Protein AF-A0AAE1M9F5-F1 (afdb_monomer_lite)

Secondary structure (DSSP, 8-state):
--------------SSPPPSEEEE--TT-SS-EEEEGGGGTEEEEE---GGGTTS-GGG---S-EEEEE-S-HHHHTTSPP-

pLDDT: mean 73.05, std 16.72, range [33.25, 92.69]

Organism: NCBI:txid499986

Sequence (82 aa):
MFLCSFGIHQLVVSPFPPADKIGINSVQREAEEIIPMKQIKMDCVPYIPLEDRESQVDRVKSQIYILRCTQRRSALKHLKEI

Foldseek 3Di:
DDDDDDDPPPFDQDLDFDDQWDWDDDPPDPDTDIGGCVVVQKDKAADDDPVCPPPPPPPDSHSGIDIDRNDDPVVCVPDDDD

InterPro domains:
  IPR039313 Protein HEAT INTOLERANT 4 [PTHR33704] (12-81)

Radius of gyration: 16.72 Å; chains: 1; bounding box: 39×42×39 Å

Structure (mmCIF, N/CA/C/O backbone):
data_AF-A0AAE1M9F5-F1
#
_entry.id   AF-A0AAE1M9F5-F1
#
loop_
_atom_site.group_PDB
_atom_site.id
_atom_site.type_symbol
_atom_site.label_atom_id
_atom_site.label_alt_id
_atom_site.label_comp_id
_atom_site.label_asym_id
_atom_site.label_entity_id
_atom_site.label_seq_id
_atom_site.pdbx_PDB_ins_code
_atom_site.Cartn_x
_atom_site.Cartn_y
_atom_site.Cartn_z
_atom_site.occupancy
_atom_site.B_iso_or_equiv
_atom_site.auth_seq_id
_atom_site.auth_comp_id
_atom_site.auth_asym_id
_atom_site.auth_atom_id
_atom_site.pdbx_PDB_model_num
ATOM 1 N N . MET A 1 1 ? 12.825 31.165 12.685 1.00 33.25 1 MET A N 1
ATOM 2 C CA . MET A 1 1 ? 11.985 31.915 11.731 1.00 33.25 1 MET A CA 1
ATOM 3 C C . MET A 1 1 ? 11.942 31.097 10.457 1.00 33.25 1 MET A C 1
ATOM 5 O O . MET A 1 1 ? 12.992 30.711 9.966 1.00 33.25 1 MET A O 1
ATOM 9 N N . PHE A 1 2 ? 10.737 30.691 10.071 1.00 36.06 2 PHE A N 1
ATOM 10 C CA . PHE A 1 2 ? 10.440 29.753 8.992 1.00 36.06 2 PHE A CA 1
ATOM 11 C C . PHE A 1 2 ? 10.892 30.280 7.632 1.00 36.06 2 PHE A C 1
ATOM 13 O O . PHE A 1 2 ? 10.742 31.471 7.387 1.00 36.06 2 PHE A O 1
ATOM 20 N N . LEU A 1 3 ? 11.341 29.378 6.755 1.00 33.84 3 LEU A N 1
ATOM 21 C CA . LEU A 1 3 ? 10.771 29.168 5.415 1.00 33.84 3 LEU A CA 1
ATOM 22 C C . LEU A 1 3 ? 11.598 28.106 4.675 1.00 33.84 3 LEU A C 1
ATOM 24 O O . LEU A 1 3 ? 12.730 28.355 4.278 1.00 33.84 3 LEU A O 1
ATOM 28 N N . CYS A 1 4 ? 11.009 26.932 4.452 1.00 33.38 4 CYS A N 1
ATOM 29 C CA . CYS A 1 4 ? 11.269 26.190 3.226 1.00 33.38 4 CYS A CA 1
ATOM 30 C C . CYS A 1 4 ? 9.910 25.827 2.631 1.00 33.38 4 CYS A C 1
ATOM 32 O O . CYS A 1 4 ? 9.024 25.313 3.315 1.00 33.38 4 CYS A O 1
ATOM 34 N N . SER A 1 5 ? 9.740 26.264 1.396 1.00 40.28 5 SER A N 1
ATOM 35 C CA . SER A 1 5 ? 8.488 26.483 0.695 1.00 40.28 5 SER A CA 1
ATOM 36 C C . SER A 1 5 ? 7.788 25.189 0.277 1.00 40.28 5 SER A C 1
ATOM 38 O O . SER A 1 5 ? 8.436 24.239 -0.144 1.00 40.28 5 SER A O 1
ATOM 40 N N . PHE A 1 6 ? 6.453 25.208 0.362 1.00 44.34 6 PHE A N 1
ATOM 41 C CA . PHE A 1 6 ? 5.485 24.420 -0.414 1.00 44.34 6 PHE A CA 1
ATOM 42 C C . PHE A 1 6 ? 5.946 23.033 -0.900 1.00 44.34 6 PHE A C 1
ATOM 44 O O . PHE A 1 6 ? 6.272 22.837 -2.070 1.00 44.34 6 PHE A O 1
ATOM 51 N N . GLY A 1 7 ? 5.857 22.036 -0.016 1.00 42.22 7 GLY A N 1
ATOM 52 C CA . GLY A 1 7 ? 5.709 20.649 -0.448 1.00 42.22 7 GLY A CA 1
ATOM 53 C C . GLY A 1 7 ? 4.316 20.468 -1.047 1.00 42.22 7 GLY A C 1
ATOM 54 O O . GLY A 1 7 ? 3.317 20.552 -0.332 1.00 42.22 7 GLY A O 1
ATOM 55 N N . ILE A 1 8 ? 4.228 20.249 -2.358 1.00 37.00 8 ILE A N 1
ATOM 56 C CA . ILE A 1 8 ? 2.975 19.837 -2.992 1.00 37.00 8 ILE A CA 1
ATOM 57 C C . ILE A 1 8 ? 2.717 18.398 -2.533 1.00 37.00 8 ILE A C 1
ATOM 59 O O . ILE A 1 8 ? 3.247 17.444 -3.098 1.00 37.00 8 ILE A O 1
ATOM 63 N N . HIS A 1 9 ? 1.939 18.223 -1.467 1.00 43.28 9 HIS A N 1
ATOM 64 C CA . HIS A 1 9 ? 1.414 16.912 -1.105 1.00 43.28 9 HIS A CA 1
ATOM 65 C C . HIS A 1 9 ? 0.272 16.589 -2.069 1.00 43.28 9 HIS A C 1
ATOM 67 O O . HIS A 1 9 ? -0.865 17.011 -1.866 1.00 43.28 9 HIS A O 1
ATOM 73 N N . GLN A 1 10 ? 0.578 15.874 -3.152 1.00 42.28 10 GLN A N 1
ATOM 74 C CA . GLN A 1 10 ? -0.450 15.372 -4.056 1.00 42.28 10 GLN A CA 1
ATOM 75 C C . GLN A 1 10 ? -1.214 14.241 -3.360 1.00 42.28 10 GLN A C 1
ATOM 77 O O . GLN A 1 10 ? -0.798 13.085 -3.350 1.00 42.28 10 GLN A O 1
ATOM 82 N N . LEU A 1 11 ? -2.333 14.601 -2.736 1.00 53.59 11 LEU A N 1
ATOM 83 C CA . LEU A 1 11 ? -3.291 13.660 -2.173 1.00 53.59 11 LEU A CA 1
ATOM 84 C C . LEU A 1 11 ? -4.244 13.232 -3.290 1.00 53.59 11 LEU A C 1
ATOM 86 O O . LEU A 1 11 ? -5.099 14.003 -3.723 1.00 53.59 11 LEU A O 1
ATOM 90 N N . VAL A 1 12 ? -4.090 12.002 -3.778 1.00 53.12 12 VAL A N 1
ATOM 91 C CA . VAL A 1 12 ? -5.082 11.389 -4.668 1.00 53.12 12 VAL A CA 1
ATOM 92 C C . VAL A 1 12 ? -6.279 10.987 -3.810 1.00 53.12 12 VAL A C 1
ATOM 94 O O . VAL A 1 12 ? -6.233 9.982 -3.103 1.00 53.12 12 VAL A O 1
ATOM 97 N N . VAL A 1 13 ? -7.342 11.793 -3.843 1.00 56.72 13 VAL A N 1
ATOM 98 C CA . VAL A 1 13 ? -8.620 11.452 -3.205 1.00 56.72 13 VAL A CA 1
ATOM 99 C C . VAL A 1 13 ? -9.342 10.471 -4.124 1.00 56.72 13 VAL A C 1
ATOM 101 O O . VAL A 1 13 ? -9.921 10.863 -5.134 1.00 56.72 13 VAL A O 1
ATOM 104 N N . SER A 1 14 ? -9.266 9.181 -3.799 1.00 60.50 14 SER A N 1
ATOM 105 C CA . SER A 1 14 ? -9.953 8.115 -4.529 1.00 60.50 14 SER A CA 1
ATOM 106 C C . SER A 1 14 ? -10.944 7.406 -3.601 1.00 60.50 14 SER A C 1
ATOM 108 O O . SER A 1 14 ? -10.577 7.058 -2.476 1.00 60.50 14 SER A O 1
ATOM 110 N N . PRO A 1 15 ? -12.189 7.140 -4.046 1.00 64.88 15 PRO A N 1
ATOM 111 C CA . PRO A 1 15 ? -13.138 6.336 -3.275 1.00 64.88 15 PRO A CA 1
ATOM 112 C C . PRO A 1 15 ? -12.726 4.856 -3.191 1.00 64.88 15 PRO A C 1
ATOM 114 O O . PRO A 1 15 ? -13.255 4.120 -2.359 1.00 64.88 15 PRO A O 1
ATOM 117 N N . PHE A 1 16 ? -11.785 4.425 -4.033 1.00 65.88 16 PHE A N 1
ATOM 118 C CA . PHE A 1 16 ? -11.270 3.060 -4.097 1.00 65.88 16 PHE A CA 1
ATOM 119 C C . PHE A 1 16 ? -9.780 3.025 -3.740 1.00 65.88 16 PHE A C 1
ATOM 121 O O . PHE A 1 16 ? -9.075 4.008 -4.001 1.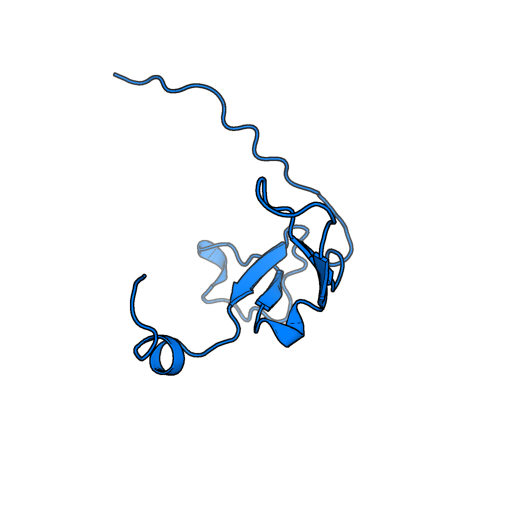00 65.88 16 PHE A O 1
ATOM 128 N N . PRO A 1 17 ? -9.279 1.914 -3.172 1.00 65.56 17 PRO A N 1
ATOM 129 C CA . PRO A 1 17 ? -7.855 1.762 -2.919 1.00 65.56 17 PRO A CA 1
ATOM 130 C C . PRO A 1 17 ? -7.048 1.962 -4.216 1.00 65.56 17 PRO A C 1
ATOM 132 O O . PRO A 1 17 ? -7.514 1.580 -5.294 1.00 65.56 17 PRO A O 1
ATOM 135 N N . PRO A 1 18 ? -5.858 2.580 -4.132 1.00 74.75 18 PRO A N 1
ATOM 136 C CA . PRO A 1 18 ? -4.973 2.759 -5.279 1.00 74.75 18 PRO A CA 1
ATOM 137 C C . PRO A 1 18 ? -4.481 1.409 -5.837 1.00 74.75 18 PRO A C 1
ATOM 139 O O . PRO A 1 18 ? -4.666 0.360 -5.219 1.00 74.75 18 PRO A O 1
ATOM 142 N N . ALA A 1 19 ? -3.878 1.446 -7.030 1.00 80.06 19 ALA A N 1
ATOM 143 C CA . ALA A 1 19 ? -3.459 0.261 -7.782 1.00 80.06 19 ALA A CA 1
ATOM 144 C C . ALA A 1 19 ? -2.586 -0.706 -6.961 1.00 80.06 19 ALA A C 1
ATOM 146 O O . ALA A 1 19 ? -1.783 -0.273 -6.144 1.00 80.06 19 ALA A O 1
ATOM 147 N N . ASP A 1 20 ? -2.702 -2.011 -7.232 1.00 86.31 20 ASP A N 1
ATOM 148 C CA . ASP A 1 20 ? -2.011 -3.115 -6.542 1.00 86.31 20 ASP A CA 1
ATOM 149 C C . ASP A 1 20 ? -0.547 -3.331 -6.996 1.00 86.31 20 ASP A C 1
ATOM 151 O O . ASP A 1 20 ? 0.168 -4.206 -6.487 1.00 86.31 20 ASP A O 1
ATOM 155 N N . LYS A 1 21 ? -0.088 -2.508 -7.940 1.00 90.50 21 LYS A N 1
ATOM 156 C CA . LYS A 1 21 ? 1.244 -2.535 -8.546 1.00 90.50 21 LYS A CA 1
ATOM 157 C C . LYS A 1 21 ? 1.945 -1.202 -8.330 1.00 90.50 21 LYS A C 1
ATOM 159 O O . LYS A 1 21 ? 1.306 -0.153 -8.345 1.00 90.50 21 LYS A O 1
ATOM 164 N N . ILE A 1 22 ? 3.262 -1.256 -8.178 1.00 89.12 22 ILE A N 1
ATOM 165 C CA . ILE A 1 22 ? 4.127 -0.085 -8.079 1.00 89.12 22 ILE A CA 1
ATOM 166 C C . ILE A 1 22 ? 5.091 -0.058 -9.264 1.00 89.12 22 ILE A C 1
ATOM 168 O O . ILE A 1 22 ? 5.712 -1.072 -9.587 1.00 89.12 22 ILE A O 1
ATOM 172 N N . GLY A 1 23 ? 5.181 1.099 -9.913 1.00 89.06 23 GLY A N 1
ATOM 173 C CA . GLY A 1 23 ? 6.194 1.393 -10.917 1.00 89.06 23 GLY A CA 1
ATOM 174 C C . GLY A 1 23 ? 7.460 1.906 -10.244 1.00 89.06 23 GLY A C 1
ATOM 175 O O . GLY A 1 23 ? 7.416 2.876 -9.487 1.00 89.06 23 GLY A O 1
ATOM 176 N N . ILE A 1 24 ? 8.586 1.241 -10.482 1.00 87.75 24 ILE A N 1
ATOM 177 C CA . ILE A 1 24 ? 9.901 1.666 -10.013 1.00 87.75 24 ILE A CA 1
ATOM 178 C C . ILE A 1 24 ? 10.665 2.213 -11.212 1.00 87.75 2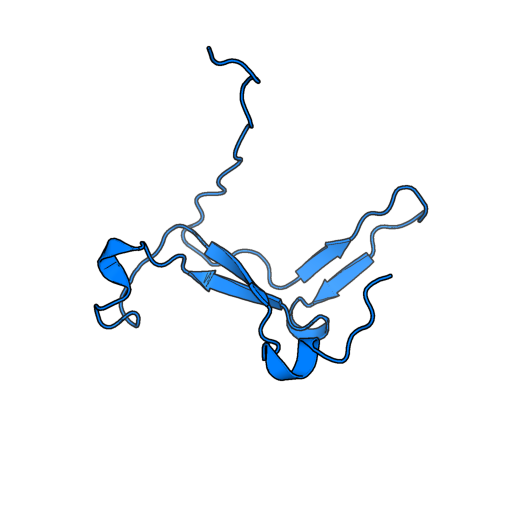4 ILE A C 1
ATOM 180 O O . ILE A 1 24 ? 11.047 1.472 -12.118 1.00 87.75 24 ILE A O 1
ATOM 184 N N . ASN A 1 25 ? 10.913 3.521 -11.187 1.00 88.06 25 ASN A N 1
ATOM 185 C CA . ASN A 1 25 ? 11.777 4.198 -12.141 1.00 88.06 25 ASN A CA 1
ATOM 186 C C . ASN A 1 25 ? 13.087 4.581 -11.437 1.00 88.06 25 ASN A C 1
ATOM 188 O O . ASN A 1 25 ? 13.073 5.189 -10.366 1.00 88.06 25 ASN A O 1
ATOM 192 N N . SER A 1 26 ? 14.218 4.184 -12.017 1.00 81.38 26 SER A N 1
ATOM 193 C CA . SER A 1 26 ? 15.547 4.563 -11.545 1.00 81.38 26 SER A CA 1
ATOM 194 C C . SER A 1 26 ? 16.259 5.309 -12.656 1.00 81.38 26 SER A C 1
ATOM 196 O O . SER A 1 26 ? 16.251 4.859 -13.796 1.00 81.38 26 SER A O 1
ATOM 198 N N . VAL A 1 27 ? 16.965 6.383 -12.300 1.00 84.94 27 VAL A N 1
ATOM 199 C CA . VAL A 1 27 ? 17.805 7.162 -13.229 1.00 84.94 27 VAL A CA 1
ATOM 200 C C . VAL A 1 27 ? 18.835 6.277 -13.950 1.00 84.94 27 VAL A C 1
ATOM 202 O O . VAL A 1 27 ? 19.287 6.605 -15.040 1.00 84.94 27 VAL A O 1
ATOM 205 N N . GLN A 1 28 ? 19.204 5.141 -13.350 1.00 76.81 28 GLN A N 1
ATOM 206 C CA . GLN A 1 28 ? 20.199 4.208 -13.879 1.00 76.81 28 GLN A CA 1
ATOM 207 C C . GLN A 1 28 ? 19.606 3.070 -14.724 1.00 76.81 28 GLN A C 1
ATOM 209 O O . GLN A 1 28 ? 20.368 2.262 -15.254 1.00 76.81 28 GLN A O 1
ATOM 214 N N . ARG A 1 29 ? 18.277 2.947 -14.829 1.00 73.00 29 ARG A N 1
ATOM 215 C CA . ARG A 1 29 ? 17.620 1.886 -15.605 1.00 73.00 29 ARG A CA 1
ATOM 216 C C . ARG A 1 29 ? 16.847 2.464 -16.783 1.00 73.00 29 ARG A C 1
ATOM 218 O O . ARG A 1 29 ? 16.173 3.474 -16.659 1.00 73.00 29 ARG A O 1
ATOM 225 N N . GLU A 1 30 ? 16.935 1.769 -17.913 1.00 74.69 30 GLU A N 1
ATOM 226 C CA . GLU A 1 30 ? 16.339 2.186 -19.188 1.00 74.69 30 GLU A CA 1
ATOM 227 C C . GLU A 1 30 ? 14.810 2.013 -19.226 1.00 74.69 30 GLU A C 1
ATOM 229 O O . GLU A 1 30 ? 14.124 2.757 -19.922 1.00 74.69 30 GLU A O 1
ATOM 234 N N . ALA A 1 31 ? 14.261 1.070 -18.450 1.00 83.81 31 ALA A N 1
ATOM 235 C CA . ALA A 1 31 ? 12.832 0.767 -18.420 1.00 83.81 31 ALA A CA 1
ATOM 236 C C . ALA A 1 31 ? 12.257 0.801 -16.998 1.00 83.81 31 ALA A C 1
ATOM 238 O O . ALA A 1 31 ? 12.907 0.386 -16.034 1.00 83.81 31 ALA A O 1
ATOM 239 N N . GLU A 1 32 ? 11.012 1.267 -16.895 1.00 86.88 32 GLU A N 1
ATOM 240 C CA . GLU A 1 32 ? 10.219 1.205 -15.669 1.00 86.88 32 GLU A CA 1
ATOM 241 C C . GLU A 1 32 ? 9.898 -0.253 -15.318 1.00 86.88 32 GLU A C 1
ATOM 243 O O . GLU A 1 32 ? 9.383 -1.013 -16.142 1.00 86.88 32 GLU A O 1
ATOM 248 N N . GLU A 1 33 ? 10.187 -0.646 -14.077 1.00 89.12 33 GLU A N 1
ATOM 249 C CA . GLU A 1 33 ? 9.842 -1.969 -13.568 1.00 89.12 33 GLU A CA 1
ATOM 250 C C . GLU A 1 33 ? 8.529 -1.889 -12.784 1.00 89.12 33 GLU A C 1
ATOM 252 O O . GLU A 1 33 ? 8.470 -1.286 -11.713 1.00 89.12 33 GLU A O 1
ATOM 257 N N . ILE A 1 34 ? 7.471 -2.507 -13.310 1.00 90.19 34 ILE A N 1
ATOM 258 C CA . ILE A 1 34 ? 6.163 -2.557 -12.650 1.00 90.19 34 ILE A CA 1
ATOM 259 C C . ILE A 1 34 ? 6.040 -3.880 -11.895 1.00 90.19 34 ILE A C 1
ATOM 261 O O . ILE A 1 34 ? 5.918 -4.941 -12.510 1.00 90.19 34 ILE A O 1
ATOM 265 N N . ILE A 1 35 ? 6.012 -3.821 -10.563 1.00 92.00 35 ILE A N 1
ATOM 266 C CA . ILE A 1 35 ? 5.923 -5.004 -9.697 1.00 92.00 35 ILE A CA 1
ATOM 267 C C . ILE A 1 35 ? 4.678 -4.983 -8.805 1.00 92.00 35 ILE A C 1
ATOM 269 O O . ILE A 1 35 ? 4.276 -3.923 -8.321 1.00 92.00 35 ILE A O 1
ATOM 273 N N . PRO A 1 36 ? 4.052 -6.143 -8.532 1.00 92.69 36 PRO A N 1
ATOM 274 C CA . PRO A 1 36 ? 2.981 -6.237 -7.545 1.00 92.69 36 PRO A CA 1
ATOM 275 C C . PRO A 1 36 ? 3.492 -5.860 -6.150 1.00 92.69 36 PRO A C 1
ATOM 277 O O . PRO A 1 36 ? 4.488 -6.411 -5.679 1.00 92.69 36 PRO A O 1
ATOM 280 N N . MET A 1 37 ? 2.780 -4.990 -5.432 1.00 91.75 37 MET A N 1
ATOM 281 C CA . MET A 1 37 ? 3.212 -4.524 -4.103 1.00 91.75 37 MET A CA 1
ATOM 282 C C . MET A 1 37 ? 3.388 -5.671 -3.098 1.00 91.75 37 MET A C 1
ATOM 284 O O . MET A 1 37 ? 4.313 -5.666 -2.283 1.00 91.75 37 MET A O 1
ATOM 288 N N . LYS A 1 38 ? 2.567 -6.721 -3.219 1.00 89.25 38 LYS A N 1
ATOM 289 C CA . LYS A 1 38 ? 2.671 -7.929 -2.387 1.00 89.25 38 LYS A CA 1
ATOM 290 C C . LYS A 1 38 ? 4.023 -8.633 -2.524 1.00 89.25 38 LYS A C 1
ATOM 292 O O . LYS A 1 38 ? 4.519 -9.171 -1.536 1.00 89.25 38 LYS A O 1
ATOM 297 N N . GLN A 1 39 ? 4.636 -8.607 -3.711 1.00 90.69 39 GLN A N 1
ATOM 298 C CA . GLN A 1 39 ? 5.935 -9.240 -3.961 1.00 90.69 39 GLN A CA 1
ATOM 299 C C . GLN A 1 39 ? 7.057 -8.564 -3.163 1.00 90.69 39 GLN A C 1
ATOM 301 O O . GLN A 1 39 ? 7.957 -9.239 -2.669 1.00 90.69 39 GLN A O 1
ATOM 306 N N . ILE A 1 40 ? 6.959 -7.249 -2.962 1.00 90.94 40 ILE A N 1
ATOM 307 C CA . ILE A 1 40 ? 7.912 -6.458 -2.171 1.00 90.94 40 ILE A CA 1
ATOM 308 C C . ILE A 1 40 ? 7.460 -6.223 -0.725 1.00 90.94 40 ILE A C 1
ATOM 310 O O . ILE A 1 40 ? 8.011 -5.368 -0.038 1.00 90.94 40 ILE A O 1
ATOM 314 N N . LYS A 1 41 ? 6.479 -6.994 -0.233 1.00 91.00 41 LYS A N 1
ATOM 315 C CA . LYS A 1 41 ? 5.947 -6.897 1.140 1.00 91.00 41 LYS A CA 1
ATOM 316 C C . LYS A 1 41 ? 5.440 -5.490 1.489 1.00 91.00 41 LYS A C 1
ATOM 318 O O . LYS A 1 41 ? 5.615 -5.015 2.614 1.00 91.00 41 LYS A O 1
ATOM 323 N N . MET A 1 42 ? 4.792 -4.845 0.527 1.00 91.38 42 MET A N 1
ATOM 324 C CA . MET A 1 42 ? 4.079 -3.583 0.698 1.00 91.38 42 MET A CA 1
ATOM 325 C C . MET A 1 42 ? 2.584 -3.794 0.449 1.00 91.38 42 MET A C 1
ATOM 327 O O . MET A 1 42 ? 2.191 -4.712 -0.272 1.00 91.38 42 MET A O 1
ATOM 331 N N . ASP A 1 43 ? 1.752 -2.957 1.060 1.00 89.31 43 ASP A N 1
ATOM 332 C CA . ASP A 1 43 ? 0.300 -2.980 0.885 1.00 89.31 43 ASP A CA 1
ATOM 333 C C . ASP A 1 43 ? -0.298 -1.577 1.043 1.00 89.31 43 ASP A C 1
ATOM 335 O O . ASP A 1 43 ? 0.246 -0.747 1.778 1.00 89.31 43 ASP A O 1
ATOM 339 N N . CYS A 1 44 ? -1.415 -1.312 0.369 1.00 85.69 44 CYS A N 1
ATOM 340 C CA . CYS A 1 44 ? -2.152 -0.059 0.495 1.00 85.69 44 CYS A CA 1
ATOM 341 C C . CYS A 1 44 ? -3.260 -0.222 1.530 1.00 85.69 44 CYS A C 1
ATOM 343 O O . CYS A 1 44 ? -4.254 -0.902 1.298 1.00 85.69 44 CYS A O 1
ATOM 345 N N . VAL A 1 45 ? -3.094 0.431 2.676 1.00 82.06 45 VAL A N 1
ATOM 346 C CA . VAL A 1 45 ? -4.030 0.344 3.801 1.00 82.06 45 VAL A CA 1
ATOM 347 C C . VAL A 1 45 ? -4.716 1.691 4.023 1.00 82.06 45 VAL A C 1
ATOM 349 O O . VAL A 1 45 ? -4.094 2.729 3.780 1.00 82.06 45 VAL A O 1
ATOM 352 N N . PRO A 1 46 ? -5.981 1.721 4.475 1.00 82.75 46 PRO A N 1
ATOM 353 C CA . PRO A 1 46 ? -6.641 2.974 4.818 1.00 82.75 46 PRO A CA 1
ATOM 354 C C . PRO A 1 46 ? -5.848 3.713 5.904 1.00 82.75 46 PRO A C 1
ATOM 356 O O . PRO A 1 46 ? -5.362 3.111 6.865 1.00 82.75 46 PRO A O 1
ATOM 359 N N . TYR A 1 47 ? -5.702 5.028 5.748 1.00 81.88 47 TYR A N 1
ATOM 360 C CA . TYR A 1 47 ? -5.146 5.878 6.794 1.00 81.88 47 TYR A CA 1
ATOM 361 C C . TYR A 1 47 ? -6.117 5.939 7.974 1.00 81.88 47 TYR A C 1
ATOM 363 O O . TYR A 1 47 ? -7.313 6.162 7.780 1.00 81.88 47 TYR A O 1
ATOM 371 N N . ILE A 1 48 ? -5.590 5.770 9.186 1.00 80.19 48 ILE A N 1
ATOM 372 C CA . ILE A 1 48 ? -6.344 5.872 10.438 1.00 80.19 48 ILE A CA 1
ATOM 373 C C . ILE A 1 48 ? -5.821 7.113 11.168 1.00 80.19 48 ILE A C 1
ATOM 375 O O . ILE A 1 48 ? -4.638 7.109 11.556 1.00 80.19 48 ILE A O 1
ATOM 379 N N . PRO A 1 49 ? -6.650 8.162 11.330 1.00 79.62 49 PRO A N 1
ATOM 380 C CA . PRO A 1 49 ? -6.305 9.346 12.112 1.00 79.62 49 PRO A CA 1
ATOM 381 C C . PRO A 1 49 ? -5.825 8.971 13.512 1.00 79.62 49 PRO A C 1
ATOM 383 O O . PRO A 1 49 ? -6.223 7.941 14.054 1.00 79.62 49 PRO A O 1
ATOM 386 N N . LEU A 1 50 ? -4.927 9.774 14.088 1.00 80.25 50 LEU A N 1
ATOM 387 C CA . LEU A 1 50 ? -4.316 9.463 15.386 1.00 80.25 50 LEU A CA 1
ATOM 388 C C . LEU A 1 50 ? -5.372 9.333 16.484 1.00 80.25 50 LEU A C 1
ATOM 390 O O . LEU A 1 50 ? -5.262 8.466 17.345 1.00 80.25 50 LEU A O 1
ATOM 394 N N . GLU A 1 51 ? -6.392 10.172 16.383 1.00 78.81 51 GLU A N 1
ATOM 395 C CA . GLU A 1 51 ? -7.530 10.317 17.277 1.00 78.81 51 GLU A CA 1
ATOM 396 C C . GLU A 1 51 ? -8.409 9.057 17.277 1.00 78.81 51 GLU A C 1
ATOM 398 O O . GLU A 1 51 ? -8.970 8.690 18.305 1.00 78.81 51 GLU A O 1
ATOM 403 N N . ASP A 1 52 ? -8.457 8.348 16.147 1.00 74.62 52 ASP A N 1
ATOM 404 C CA . ASP A 1 52 ? -9.334 7.196 15.935 1.00 74.62 52 ASP A CA 1
ATOM 405 C C . ASP A 1 52 ? -8.634 5.849 16.170 1.00 74.62 52 ASP A C 1
ATOM 407 O O . ASP A 1 52 ? -9.281 4.801 16.093 1.00 74.62 52 ASP A O 1
ATOM 411 N N . ARG A 1 53 ? -7.324 5.839 16.471 1.00 72.69 53 ARG A N 1
ATOM 412 C CA . ARG A 1 53 ? -6.511 4.609 16.608 1.00 72.69 53 ARG A CA 1
ATOM 413 C C . ARG A 1 53 ? -6.958 3.673 17.730 1.00 72.69 53 ARG A C 1
ATOM 415 O O . ARG A 1 53 ? -6.603 2.496 17.690 1.00 72.69 53 ARG A O 1
ATOM 422 N N . GLU A 1 54 ? -7.692 4.184 18.714 1.00 70.38 54 GLU A N 1
ATOM 423 C CA . GLU A 1 54 ? -8.241 3.402 19.830 1.00 70.38 54 GLU A CA 1
ATOM 424 C C . GLU A 1 54 ? -9.664 2.886 19.557 1.00 70.38 54 GLU A C 1
ATOM 426 O O . GLU A 1 54 ? -10.135 1.966 20.227 1.00 70.38 54 GLU A O 1
ATOM 431 N N . SER A 1 55 ? -10.350 3.439 18.552 1.00 64.19 55 SER A N 1
ATOM 432 C CA . SER A 1 55 ? -11.671 2.978 18.121 1.00 64.19 55 SER A CA 1
ATOM 433 C C . SER A 1 55 ? -11.535 1.777 17.180 1.00 64.19 55 SER A C 1
ATOM 435 O O . SER A 1 55 ? -10.536 1.649 16.475 1.00 64.19 55 SER A O 1
ATOM 437 N N . GLN A 1 56 ? -12.508 0.855 17.174 1.00 58.91 56 GLN A N 1
ATOM 438 C CA . GLN A 1 56 ? -12.468 -0.332 16.308 1.00 58.91 56 GLN A CA 1
ATOM 439 C C . GLN A 1 56 ? -12.367 0.075 14.826 1.00 58.91 56 GLN A C 1
ATOM 441 O O . GLN A 1 56 ? -13.349 0.439 14.179 1.00 58.91 56 GLN A O 1
ATOM 446 N N . VAL A 1 57 ? -11.138 -0.019 14.320 1.00 59.31 57 VAL A N 1
ATOM 447 C CA . VAL A 1 57 ? -10.640 0.442 13.018 1.00 59.31 57 VAL A CA 1
ATOM 448 C C . VAL A 1 57 ? -11.379 -0.167 11.821 1.00 59.31 57 VAL A C 1
ATOM 450 O O . VAL A 1 57 ? -11.391 0.421 10.740 1.00 59.31 57 VAL A O 1
ATOM 453 N N . ASP A 1 58 ? -12.052 -1.305 12.007 1.00 59.25 58 ASP A N 1
ATOM 454 C CA . ASP A 1 58 ? -12.687 -2.085 10.936 1.00 59.25 58 ASP A CA 1
ATOM 455 C C . ASP A 1 58 ? -13.807 -1.341 10.179 1.00 59.25 58 ASP A C 1
ATOM 457 O O . ASP A 1 58 ? -14.286 -1.826 9.154 1.00 59.25 58 ASP A O 1
ATOM 461 N N . ARG A 1 59 ? -14.244 -0.164 10.654 1.00 58.44 59 ARG A N 1
ATOM 462 C CA . ARG A 1 59 ? -15.348 0.614 10.058 1.00 58.44 59 ARG A CA 1
ATOM 463 C C . ARG A 1 59 ? -14.956 1.982 9.500 1.00 58.44 59 A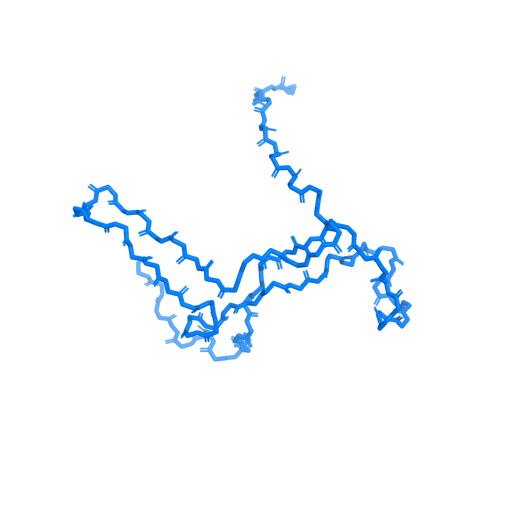RG A C 1
ATOM 465 O O . ARG A 1 59 ? -15.838 2.704 9.031 1.00 58.44 59 ARG A O 1
ATOM 472 N N . VAL A 1 60 ? -13.678 2.360 9.525 1.00 62.22 60 VAL A N 1
ATOM 473 C CA . VAL A 1 60 ? -13.268 3.682 9.033 1.00 62.22 60 VAL A CA 1
ATOM 474 C C . VAL A 1 60 ? -13.327 3.696 7.501 1.00 62.22 60 VAL A C 1
ATOM 476 O O . VAL A 1 60 ? -12.489 3.110 6.817 1.00 62.22 60 VAL A O 1
ATOM 479 N N . LYS A 1 61 ? -14.336 4.376 6.938 1.00 62.50 61 LYS A N 1
ATOM 480 C CA . LYS A 1 61 ? -14.373 4.734 5.511 1.00 62.50 61 LYS A CA 1
ATOM 481 C C . LYS A 1 61 ? -13.349 5.840 5.250 1.00 62.50 61 LYS A C 1
ATOM 483 O O . LYS A 1 61 ? -13.698 7.019 5.205 1.00 62.50 61 LYS A O 1
ATOM 488 N N . SER A 1 62 ? -12.087 5.463 5.086 1.00 66.62 62 SER A N 1
ATOM 489 C CA . SER A 1 62 ? -11.026 6.406 4.739 1.00 66.62 62 SER A CA 1
ATOM 490 C C . SER A 1 62 ? -11.016 6.683 3.237 1.00 66.62 62 SER A C 1
ATOM 492 O O . SER A 1 62 ? -10.998 5.766 2.422 1.00 66.62 62 SER A O 1
ATOM 494 N N . GLN A 1 63 ? -10.980 7.963 2.870 1.00 72.38 63 GLN A N 1
ATOM 495 C CA . GLN A 1 63 ? -10.709 8.409 1.493 1.00 72.38 63 GLN A CA 1
ATOM 496 C C . GLN A 1 63 ? -9.200 8.526 1.209 1.00 72.38 63 GLN A C 1
ATOM 498 O O . GLN A 1 63 ? -8.791 8.891 0.110 1.00 72.38 63 GLN A O 1
ATOM 503 N N . ILE A 1 64 ? -8.373 8.246 2.222 1.00 79.94 64 ILE A N 1
ATOM 504 C CA . ILE A 1 64 ? -6.915 8.332 2.185 1.00 79.94 64 ILE A CA 1
ATOM 505 C C . ILE A 1 64 ? -6.357 6.935 2.433 1.00 79.94 64 ILE A C 1
ATOM 507 O O . ILE A 1 64 ? -6.734 6.272 3.401 1.00 79.94 64 ILE A O 1
ATOM 511 N N . TYR A 1 65 ? -5.422 6.524 1.583 1.00 81.38 65 TYR A N 1
ATOM 512 C CA . TYR A 1 65 ? -4.689 5.270 1.701 1.00 81.38 65 TYR A CA 1
ATOM 513 C C . TYR A 1 65 ? -3.198 5.566 1.826 1.00 81.38 65 TYR A C 1
ATOM 515 O O . TYR A 1 65 ? -2.683 6.491 1.199 1.00 81.38 65 TYR A O 1
ATOM 523 N N . ILE A 1 66 ? -2.504 4.773 2.635 1.00 84.69 66 ILE A N 1
ATOM 524 C CA . ILE A 1 66 ? -1.056 4.842 2.811 1.00 84.69 66 ILE A CA 1
ATOM 525 C C . ILE A 1 66 ? -0.416 3.536 2.364 1.00 84.69 66 ILE A C 1
ATOM 527 O O . ILE A 1 66 ? -0.967 2.451 2.560 1.00 84.69 66 ILE A O 1
ATOM 531 N N . LEU A 1 67 ? 0.780 3.642 1.795 1.00 86.56 67 LEU A N 1
ATOM 532 C CA . LEU A 1 67 ? 1.603 2.483 1.498 1.00 86.56 67 LEU A CA 1
ATOM 533 C C . LEU A 1 67 ? 2.318 2.037 2.780 1.00 86.56 67 LEU A C 1
ATOM 535 O O . LEU A 1 67 ? 3.043 2.814 3.403 1.00 86.56 67 LEU A O 1
ATOM 539 N N . ARG A 1 68 ? 2.116 0.786 3.191 1.00 85.62 68 ARG A N 1
ATOM 540 C CA . ARG A 1 68 ? 2.657 0.229 4.433 1.00 85.62 68 ARG A CA 1
ATOM 541 C C . ARG A 1 68 ? 3.477 -1.025 4.163 1.00 85.62 68 ARG A C 1
ATOM 543 O O . ARG A 1 68 ? 3.054 -1.904 3.422 1.00 85.62 68 ARG A O 1
ATOM 550 N N . CYS A 1 69 ? 4.617 -1.144 4.842 1.00 88.62 69 CYS A N 1
ATOM 551 C CA . CYS A 1 69 ? 5.365 -2.396 4.886 1.00 88.62 69 CYS A CA 1
ATOM 552 C C . CYS A 1 69 ? 4.604 -3.446 5.710 1.00 88.62 69 CYS A C 1
ATOM 554 O O . CYS A 1 69 ? 4.281 -3.222 6.880 1.00 88.62 69 CYS A O 1
ATOM 556 N N . THR A 1 70 ? 4.331 -4.601 5.107 1.00 88.62 70 THR A N 1
ATOM 557 C CA . THR A 1 70 ? 3.678 -5.743 5.763 1.00 88.62 70 THR A CA 1
ATOM 558 C C . THR A 1 70 ? 4.676 -6.677 6.447 1.00 88.62 70 THR A C 1
ATOM 560 O O . THR A 1 70 ? 4.283 -7.566 7.205 1.00 88.62 70 THR A O 1
ATOM 563 N N . GLN A 1 71 ? 5.982 -6.465 6.250 1.00 87.75 71 GLN A N 1
ATOM 564 C CA . GLN A 1 71 ? 7.018 -7.207 6.959 1.00 87.75 71 GLN A CA 1
ATOM 565 C C . GLN A 1 71 ? 7.058 -6.808 8.441 1.00 87.75 71 GLN A C 1
ATOM 567 O O . GLN A 1 71 ? 7.035 -5.633 8.810 1.00 87.75 71 GLN A O 1
ATOM 572 N N . A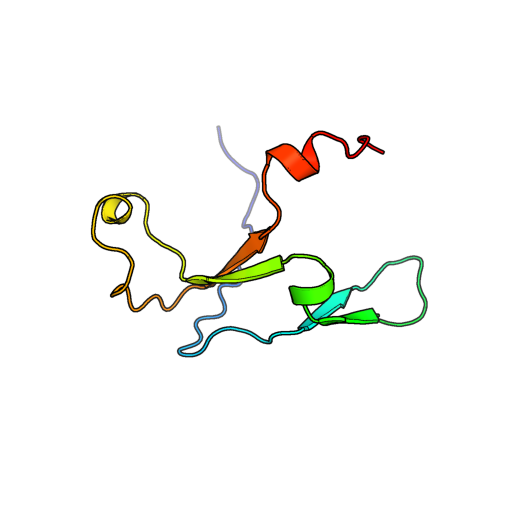RG A 1 72 ? 7.152 -7.806 9.326 1.00 83.81 72 ARG A N 1
ATOM 573 C CA . ARG A 1 72 ? 7.304 -7.559 10.765 1.00 83.81 72 ARG A CA 1
ATOM 574 C C . ARG A 1 72 ? 8.623 -6.839 11.032 1.00 83.81 72 ARG A C 1
ATOM 576 O O . ARG A 1 72 ? 9.651 -7.227 10.484 1.00 83.81 72 ARG A O 1
ATOM 583 N N . ARG A 1 73 ? 8.616 -5.880 11.966 1.00 81.25 73 ARG A N 1
ATOM 584 C CA . ARG A 1 73 ? 9.832 -5.166 12.403 1.00 81.25 73 ARG A CA 1
ATOM 585 C C . ARG A 1 73 ? 10.979 -6.112 12.766 1.00 81.25 73 ARG A C 1
ATOM 587 O O . ARG A 1 73 ? 12.112 -5.839 12.403 1.00 81.25 73 ARG A O 1
ATOM 594 N N . SER A 1 74 ? 10.696 -7.242 13.418 1.00 83.19 74 SER A N 1
ATOM 595 C CA . SER A 1 74 ? 11.713 -8.256 13.741 1.00 83.19 74 SER A CA 1
ATOM 596 C C . SER A 1 74 ? 12.409 -8.829 12.506 1.00 83.19 74 SER A C 1
ATOM 598 O O . SER A 1 74 ? 13.618 -9.010 12.525 1.00 83.19 74 SER A O 1
ATOM 600 N N . ALA A 1 75 ? 11.673 -9.049 11.418 1.00 78.56 75 ALA A N 1
ATOM 601 C CA . ALA A 1 75 ? 12.217 -9.563 10.167 1.00 78.56 75 ALA A CA 1
ATOM 602 C C . ALA A 1 75 ? 12.987 -8.499 9.364 1.00 78.56 75 ALA A C 1
ATOM 604 O O . ALA A 1 75 ? 13.654 -8.856 8.399 1.00 78.56 75 ALA A O 1
ATOM 605 N N . LEU A 1 76 ? 12.889 -7.219 9.739 1.00 80.50 76 LEU A N 1
ATOM 606 C CA . LEU A 1 76 ? 13.686 -6.134 9.161 1.00 80.50 76 LEU A CA 1
ATOM 607 C C . LEU A 1 76 ? 15.010 -5.921 9.910 1.00 80.50 76 LEU A C 1
ATOM 609 O O . LEU A 1 76 ? 15.954 -5.423 9.315 1.00 80.50 76 LEU A O 1
ATOM 613 N N . LYS A 1 77 ? 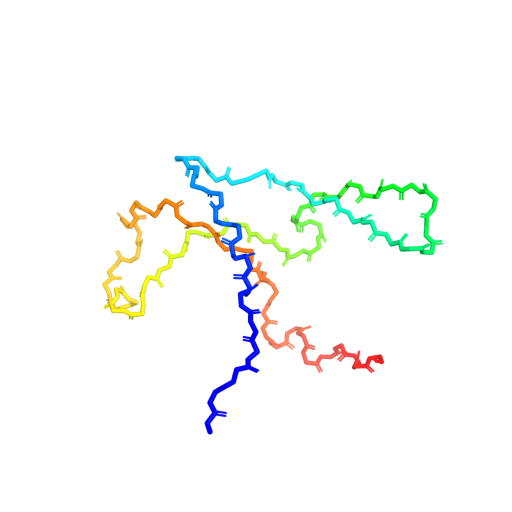15.124 -6.355 11.177 1.00 78.69 77 LYS A N 1
ATOM 614 C CA . LYS A 1 77 ? 16.341 -6.181 12.002 1.00 78.69 77 LYS A CA 1
ATOM 615 C C . LYS A 1 77 ? 17.597 -6.836 11.422 1.00 78.69 77 LYS A C 1
ATOM 617 O O . LYS A 1 77 ? 18.700 -6.472 11.805 1.00 78.69 77 LYS A O 1
ATOM 622 N N . HIS A 1 78 ? 17.424 -7.836 10.561 1.00 75.06 78 HIS A N 1
ATOM 623 C CA . HIS A 1 78 ? 18.523 -8.587 9.953 1.00 75.06 78 HIS A CA 1
ATOM 624 C C . HIS A 1 78 ? 18.942 -8.042 8.581 1.00 75.06 78 HIS A C 1
ATOM 626 O O . HIS A 1 78 ? 19.878 -8.569 7.983 1.00 75.06 78 HIS A O 1
ATOM 632 N N . LEU A 1 79 ? 18.259 -7.013 8.069 1.00 74.50 79 LEU A N 1
ATOM 633 C CA . LEU A 1 79 ? 18.688 -6.314 6.864 1.00 74.50 79 LEU A CA 1
ATOM 634 C C . LEU A 1 79 ? 19.831 -5.375 7.249 1.00 74.50 79 LEU A C 1
ATOM 636 O O . LEU A 1 79 ? 19.688 -4.564 8.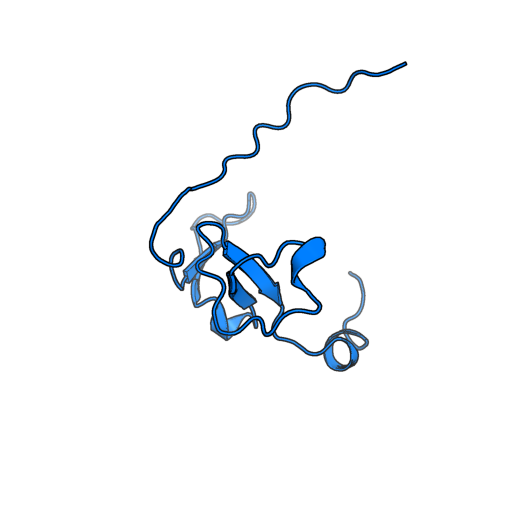161 1.00 74.50 79 LEU A O 1
ATOM 640 N N . LYS A 1 80 ? 20.975 -5.519 6.578 1.00 71.56 80 LYS A N 1
ATOM 641 C CA . LYS A 1 80 ? 22.066 -4.553 6.707 1.00 71.56 80 LYS A CA 1
ATOM 642 C C . LYS A 1 80 ? 21.606 -3.231 6.097 1.00 71.56 80 LYS A C 1
ATOM 644 O O . LYS A 1 80 ? 21.046 -3.242 5.001 1.00 71.56 80 LYS A O 1
ATOM 649 N N . GLU A 1 81 ? 21.847 -2.126 6.795 1.00 65.31 81 GLU A N 1
ATOM 650 C CA . GLU A 1 81 ? 21.858 -0.818 6.140 1.00 65.31 81 GLU A CA 1
ATOM 651 C C . GLU A 1 81 ? 22.988 -0.832 5.103 1.00 65.31 81 GLU A C 1
ATOM 653 O O . GLU A 1 81 ? 24.085 -1.326 5.384 1.00 65.31 81 GLU A O 1
ATOM 658 N N . ILE A 1 82 ? 22.657 -0.409 3.882 1.00 50.28 82 ILE A N 1
ATOM 659 C CA . ILE A 1 82 ? 23.577 -0.304 2.744 1.00 50.28 82 ILE A CA 1
ATOM 660 C C . ILE A 1 82 ? 24.144 1.109 2.734 1.00 50.28 82 ILE A C 1
ATOM 662 O O . ILE A 1 82 ? 23.330 2.045 2.908 1.00 50.28 82 ILE A O 1
#